Protein AF-A0A8T5NNG5-F1 (afdb_monomer_lite)

Radius of gyration: 15.49 Å; chains: 1; bounding box: 29×34×45 Å

Secondary structure (DSSP, 8-state):
----B-TTT--B-EEETTTTEEEETTTTEEESS---TTSSS-SSS-----SSPPSB-TTT-PBPEEEGGGTEEEETTTTEE-

pLDDT: mean 70.39, std 13.46, range [39.75, 88.06]

Sequence (82 aa):
MSYCACPFCNRPMEWIPAYGQYWCHACQRYHAVPRDPVDSFIVGIGQEFTGPPPAVCQRCGAHLQFIQQYQRWYCYGCQQYA

Structure (mmCIF, N/CA/C/O backbone):
data_AF-A0A8T5NNG5-F1
#
_entry.id   AF-A0A8T5NNG5-F1
#
loop_
_atom_site.group_PDB
_atom_site.id
_atom_site.type_symbol
_atom_site.label_atom_id
_atom_site.label_alt_id
_atom_site.label_comp_id
_atom_site.label_asym_id
_at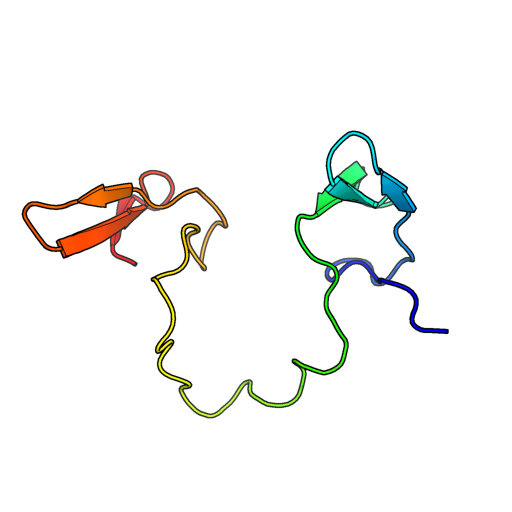om_site.label_entity_id
_atom_site.label_seq_id
_atom_site.pdbx_PDB_ins_code
_atom_site.Cartn_x
_atom_site.Cartn_y
_atom_site.Cartn_z
_atom_site.occupancy
_atom_site.B_iso_or_equiv
_atom_site.auth_seq_id
_atom_site.auth_comp_id
_atom_site.auth_asym_id
_atom_site.auth_atom_id
_atom_site.pdbx_PDB_model_num
ATOM 1 N N . MET A 1 1 ? -7.220 -10.135 -26.036 1.00 46.25 1 MET A N 1
ATOM 2 C CA . MET A 1 1 ? -6.041 -10.711 -25.353 1.00 46.25 1 MET A CA 1
ATOM 3 C C . MET A 1 1 ? -5.433 -9.615 -24.499 1.00 46.25 1 MET A C 1
ATOM 5 O O . MET A 1 1 ? -4.632 -8.835 -24.993 1.00 46.25 1 MET A O 1
ATOM 9 N N . SER A 1 2 ? -5.911 -9.478 -23.266 1.00 51.12 2 SER A N 1
ATOM 10 C CA . SER A 1 2 ? -5.480 -8.422 -22.349 1.00 51.12 2 SER A CA 1
ATOM 11 C C . SER A 1 2 ? -4.163 -8.847 -21.707 1.00 51.12 2 SER A C 1
ATOM 13 O O . SER A 1 2 ? -4.139 -9.730 -20.856 1.00 51.12 2 SER A O 1
ATOM 15 N N . TYR A 1 3 ? -3.055 -8.288 -22.180 1.00 60.31 3 TYR A N 1
ATOM 16 C CA . TYR A 1 3 ? -1.735 -8.503 -21.596 1.00 60.31 3 TYR A CA 1
ATOM 17 C C . TYR A 1 3 ? -1.604 -7.621 -20.352 1.00 60.31 3 TYR A C 1
ATOM 19 O O . TYR A 1 3 ? -1.746 -6.402 -20.417 1.00 60.31 3 TYR A O 1
ATOM 27 N N . CYS A 1 4 ? -1.342 -8.248 -19.209 1.00 63.44 4 CYS A N 1
ATOM 28 C CA . CYS A 1 4 ? -1.050 -7.555 -17.963 1.00 63.44 4 CYS A CA 1
ATOM 29 C C . CYS A 1 4 ? 0.265 -6.779 -18.122 1.00 63.44 4 CYS A C 1
ATOM 31 O O . CYS A 1 4 ? 1.348 -7.369 -18.146 1.00 63.44 4 CYS A O 1
ATOM 33 N N . ALA A 1 5 ? 0.165 -5.461 -18.285 1.00 72.00 5 ALA A N 1
ATOM 34 C CA . ALA A 1 5 ? 1.308 -4.585 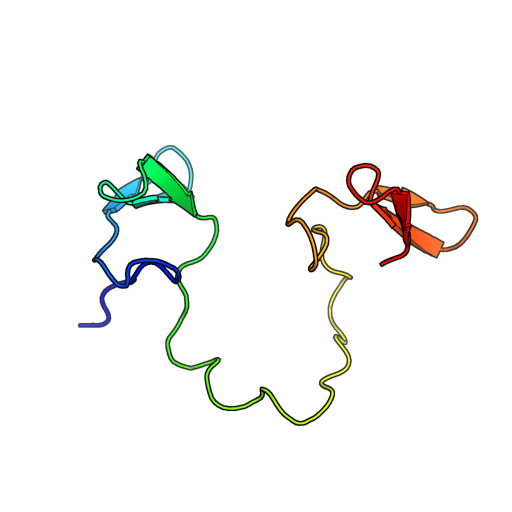-18.502 1.00 72.00 5 ALA A CA 1
ATOM 35 C C . ALA A 1 5 ? 1.764 -3.937 -17.189 1.00 72.00 5 ALA A C 1
ATOM 37 O O . ALA A 1 5 ? 0.958 -3.563 -16.334 1.00 72.00 5 ALA A O 1
ATOM 38 N N . CYS A 1 6 ? 3.079 -3.807 -17.017 1.00 72.88 6 CYS A N 1
ATOM 39 C CA . CYS A 1 6 ? 3.651 -3.155 -15.844 1.00 72.88 6 CYS A CA 1
ATOM 40 C C . CYS A 1 6 ? 3.305 -1.650 -15.826 1.00 72.88 6 CYS A C 1
ATOM 42 O O . CYS A 1 6 ? 3.528 -0.972 -16.829 1.00 72.88 6 CYS A O 1
ATOM 44 N N . PRO A 1 7 ? 2.851 -1.075 -14.696 1.00 71.19 7 PRO A N 1
ATOM 45 C CA . PRO A 1 7 ? 2.437 0.331 -14.618 1.00 71.19 7 PRO A CA 1
ATOM 46 C C . PRO A 1 7 ? 3.568 1.355 -14.791 1.00 71.19 7 PRO A C 1
ATOM 48 O O . PRO A 1 7 ? 3.287 2.535 -14.983 1.00 71.19 7 PRO A O 1
ATOM 51 N N . PHE A 1 8 ? 4.830 0.924 -14.704 1.00 69.69 8 PHE A N 1
ATOM 52 C CA . PHE A 1 8 ? 6.003 1.800 -14.799 1.00 69.69 8 PHE A CA 1
ATOM 53 C C . PHE A 1 8 ? 6.705 1.722 -16.156 1.00 69.69 8 PHE A C 1
ATOM 55 O O . PHE A 1 8 ? 7.178 2.734 -16.658 1.00 69.69 8 PHE A O 1
ATOM 62 N N . CYS A 1 9 ? 6.789 0.529 -16.751 1.00 80.00 9 CYS A N 1
ATOM 63 C CA . CYS A 1 9 ? 7.528 0.307 -18.000 1.00 80.00 9 CYS A CA 1
ATOM 64 C C . CYS A 1 9 ? 6.649 -0.162 -19.165 1.00 80.00 9 CYS A C 1
ATOM 66 O O . CYS A 1 9 ? 7.152 -0.337 -20.272 1.00 80.00 9 CYS A O 1
ATOM 68 N N . ASN A 1 10 ? 5.356 -0.385 -18.913 1.00 75.06 10 ASN A N 1
ATOM 69 C CA . ASN A 1 10 ? 4.344 -0.816 -19.877 1.00 75.06 10 ASN A CA 1
ATOM 70 C C . ASN A 1 10 ? 4.711 -2.083 -20.675 1.00 75.06 10 ASN A C 1
ATOM 72 O O . ASN A 1 10 ? 4.211 -2.318 -21.772 1.00 75.06 10 ASN A O 1
ATOM 76 N N . ARG A 1 11 ? 5.615 -2.906 -20.131 1.00 80.69 11 ARG A N 1
ATOM 77 C CA . ARG A 1 11 ? 6.017 -4.187 -20.716 1.00 80.69 11 ARG A CA 1
ATOM 78 C C . ARG A 1 11 ? 5.133 -5.323 -20.203 1.00 80.69 11 ARG A C 1
ATOM 80 O O . ARG A 1 11 ? 4.644 -5.228 -19.072 1.00 80.69 11 ARG A O 1
ATOM 87 N N . PRO A 1 12 ? 4.957 -6.392 -20.999 1.00 80.06 12 PRO A N 1
ATOM 88 C CA . PRO A 1 12 ? 4.224 -7.572 -20.560 1.00 80.06 12 PRO A CA 1
ATOM 89 C C . PRO A 1 12 ? 4.928 -8.224 -19.365 1.00 80.06 12 PRO A C 1
ATOM 91 O O . PRO A 1 12 ? 6.161 -8.262 -19.303 1.00 80.06 12 PRO A O 1
ATOM 94 N N . MET A 1 13 ? 4.135 -8.702 -18.410 1.00 79.88 13 MET A N 1
ATOM 95 C CA . MET A 1 13 ? 4.610 -9.411 -17.221 1.00 79.88 13 MET A CA 1
ATOM 96 C C . MET A 1 13 ? 4.242 -10.894 -17.281 1.00 79.88 13 MET A C 1
ATOM 98 O O . MET A 1 13 ? 3.213 -11.257 -17.847 1.00 79.88 13 MET A O 1
ATOM 102 N N . GLU A 1 14 ? 5.079 -11.727 -16.666 1.00 84.81 14 GLU A N 1
ATOM 103 C CA . GLU A 1 14 ? 4.862 -13.170 -16.519 1.00 84.81 14 GLU A CA 1
ATOM 104 C C . GLU A 1 14 ? 4.104 -13.437 -15.212 1.00 84.81 14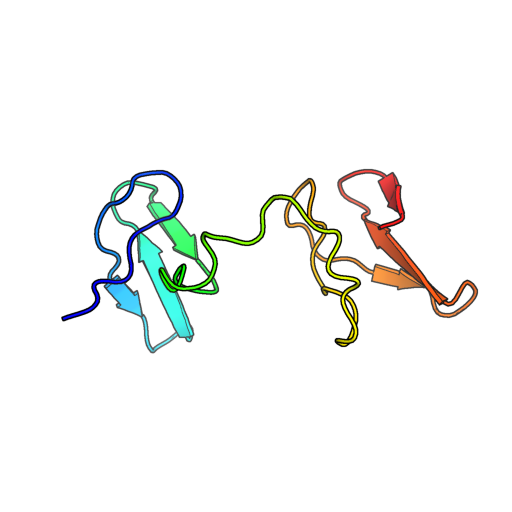 GLU A C 1
ATOM 106 O O . GLU A 1 14 ? 4.406 -12.830 -14.181 1.00 84.81 14 GLU A O 1
ATOM 111 N N . TRP A 1 15 ? 3.128 -14.343 -15.229 1.00 83.38 15 TRP A N 1
ATOM 112 C CA . TRP A 1 15 ? 2.444 -14.778 -14.011 1.00 83.38 15 TRP A CA 1
ATOM 113 C C . TRP A 1 15 ? 3.215 -15.908 -13.333 1.00 83.38 15 TRP A C 1
ATOM 115 O O . TRP A 1 15 ? 3.500 -16.927 -13.960 1.00 83.38 15 TRP A O 1
ATOM 125 N N . ILE A 1 16 ? 3.500 -15.766 -12.036 1.00 86.19 16 ILE A N 1
ATOM 126 C CA . ILE A 1 16 ? 4.171 -16.807 -11.257 1.00 86.19 16 ILE A CA 1
ATOM 127 C C . ILE A 1 16 ? 3.166 -17.447 -10.290 1.00 86.19 16 ILE A C 1
ATOM 129 O O . ILE A 1 16 ? 2.892 -16.890 -9.220 1.00 86.19 16 ILE A O 1
ATOM 133 N N . PRO A 1 17 ? 2.635 -18.642 -10.620 1.00 75.75 17 PRO A N 1
ATOM 134 C CA . PRO A 1 17 ? 1.583 -19.284 -9.835 1.00 75.75 17 PRO A CA 1
ATOM 135 C C . PRO A 1 17 ? 2.055 -19.715 -8.443 1.00 75.75 17 PRO A C 1
ATOM 137 O O . PRO A 1 17 ? 1.246 -19.772 -7.526 1.00 75.75 17 PRO A O 1
ATOM 140 N N . ALA A 1 18 ? 3.359 -19.954 -8.259 1.00 75.69 18 ALA A N 1
ATOM 141 C CA . ALA A 1 18 ? 3.934 -20.328 -6.966 1.00 75.69 18 ALA A CA 1
ATOM 142 C C . ALA A 1 18 ? 3.753 -19.247 -5.884 1.00 75.69 18 ALA A C 1
ATOM 144 O O . ALA A 1 18 ? 3.668 -19.569 -4.703 1.00 75.69 18 ALA A O 1
ATOM 145 N N . TYR A 1 19 ? 3.680 -17.975 -6.289 1.00 71.00 19 TYR A N 1
ATOM 146 C CA . TYR A 1 19 ? 3.610 -16.829 -5.377 1.00 71.00 19 TYR A CA 1
ATOM 147 C C . TYR A 1 19 ? 2.355 -15.978 -5.572 1.00 71.00 19 TYR A C 1
ATOM 149 O O . TYR A 1 19 ? 2.190 -14.983 -4.867 1.00 71.00 19 TYR A O 1
ATOM 157 N N . GLY A 1 20 ? 1.499 -16.343 -6.533 1.00 72.75 20 GLY A N 1
ATOM 158 C CA . GLY A 1 20 ? 0.306 -15.578 -6.881 1.00 72.75 20 GLY A CA 1
ATOM 159 C C . GLY A 1 20 ? 0.618 -14.139 -7.303 1.00 72.75 20 GLY A C 1
ATOM 160 O O . GLY A 1 20 ? -0.136 -13.232 -6.965 1.00 72.75 20 GLY A O 1
ATOM 161 N N . GLN A 1 21 ? 1.752 -13.906 -7.972 1.00 81.62 21 GLN A N 1
ATOM 162 C CA . GLN A 1 21 ? 2.247 -12.563 -8.294 1.00 81.62 21 GLN A CA 1
ATOM 163 C C . GLN A 1 21 ? 2.764 -12.474 -9.732 1.00 81.62 21 GLN A C 1
ATOM 165 O O . GLN A 1 21 ? 3.251 -13.456 -10.295 1.00 81.62 21 GLN A O 1
ATOM 170 N N . TYR A 1 22 ? 2.699 -11.271 -10.308 1.00 81.69 22 TYR A N 1
ATOM 171 C CA . TYR A 1 22 ? 3.258 -10.974 -11.628 1.00 81.69 22 TYR A CA 1
ATOM 172 C C . TYR A 1 22 ? 4.711 -10.523 -11.505 1.00 81.69 22 TYR A C 1
ATOM 174 O O . TYR A 1 22 ? 5.028 -9.667 -10.679 1.00 81.69 22 TYR A O 1
ATOM 182 N N . TRP A 1 23 ? 5.593 -11.051 -12.348 1.00 84.12 23 TRP A N 1
ATOM 183 C CA . TRP A 1 23 ? 6.995 -10.656 -12.417 1.00 84.12 23 TRP A CA 1
ATOM 184 C C . TRP A 1 23 ? 7.291 -9.876 -13.689 1.00 84.12 23 TRP A C 1
ATOM 186 O O . TRP A 1 23 ? 6.984 -10.297 -14.807 1.00 84.12 23 TRP A O 1
ATOM 196 N N . CYS A 1 24 ? 7.932 -8.724 -13.515 1.00 86.81 24 CYS A N 1
ATOM 197 C CA . CYS A 1 24 ? 8.421 -7.921 -14.621 1.00 86.81 24 CYS A CA 1
ATOM 198 C C . CYS A 1 24 ? 9.932 -8.120 -14.788 1.00 86.81 24 CYS A C 1
ATOM 200 O O . CYS A 1 24 ? 10.707 -7.674 -13.946 1.00 86.81 24 CYS A O 1
ATOM 202 N N . HIS A 1 25 ? 10.376 -8.697 -15.908 1.00 84.81 25 HIS A N 1
ATOM 203 C CA . HIS A 1 25 ? 11.809 -8.883 -16.194 1.00 84.81 25 HIS A CA 1
ATOM 204 C C . HIS A 1 25 ? 12.572 -7.573 -16.436 1.00 84.81 25 HIS A C 1
ATOM 206 O O . HIS A 1 25 ? 13.772 -7.510 -16.189 1.00 84.81 25 HIS A O 1
ATOM 212 N N . ALA A 1 26 ? 11.889 -6.524 -16.904 1.00 84.12 26 ALA A N 1
ATOM 213 C CA . ALA A 1 26 ? 12.513 -5.225 -17.153 1.00 84.12 26 ALA A CA 1
ATOM 214 C C . ALA A 1 26 ? 12.743 -4.430 -15.861 1.00 84.12 26 ALA A C 1
ATOM 216 O O . ALA A 1 26 ? 13.744 -3.734 -15.739 1.00 84.12 26 ALA A O 1
ATOM 217 N N . CYS A 1 27 ? 11.821 -4.545 -14.900 1.00 81.88 27 CYS A N 1
ATOM 218 C CA . CYS A 1 27 ? 11.918 -3.877 -13.601 1.00 81.88 27 CYS A CA 1
ATOM 219 C C . CYS A 1 27 ? 12.493 -4.781 -12.497 1.00 81.88 27 CYS A C 1
ATOM 221 O O . CYS A 1 27 ? 12.713 -4.292 -11.394 1.00 81.88 27 CYS A O 1
ATOM 223 N N . GLN A 1 28 ? 12.697 -6.075 -12.783 1.00 87.38 28 GLN A N 1
ATOM 224 C CA . GLN A 1 28 ? 13.164 -7.117 -11.856 1.00 87.38 28 GLN A CA 1
ATOM 225 C C . GLN A 1 28 ? 12.433 -7.089 -10.503 1.00 87.38 28 GLN A C 1
ATOM 227 O O . GLN A 1 28 ? 13.044 -7.143 -9.436 1.00 87.38 28 GLN A O 1
ATOM 232 N N . ARG A 1 29 ? 11.104 -6.952 -10.547 1.00 80.19 29 ARG A N 1
ATOM 233 C CA . ARG A 1 29 ? 10.264 -6.779 -9.357 1.00 80.19 29 ARG A CA 1
ATOM 234 C C . ARG A 1 29 ? 8.920 -7.487 -9.517 1.00 80.19 29 ARG A C 1
ATOM 236 O O . ARG A 1 29 ? 8.387 -7.579 -10.625 1.00 80.19 29 ARG A O 1
ATOM 243 N N . TYR A 1 30 ? 8.386 -7.958 -8.391 1.00 76.50 30 TYR A N 1
ATOM 244 C CA . TYR A 1 30 ? 7.049 -8.541 -8.285 1.00 76.50 30 TYR A CA 1
ATOM 245 C C . TYR A 1 30 ? 5.969 -7.465 -8.108 1.00 76.50 30 TYR A C 1
ATOM 247 O O . TYR A 1 30 ? 6.185 -6.457 -7.429 1.00 76.50 30 TYR A O 1
ATOM 255 N N . HIS A 1 31 ? 4.793 -7.709 -8.683 1.00 71.31 31 HIS A N 1
ATOM 256 C CA . HIS A 1 31 ? 3.602 -6.871 -8.585 1.00 71.31 31 HIS A CA 1
ATOM 257 C C . HIS A 1 31 ? 2.400 -7.709 -8.122 1.00 71.31 31 HIS A C 1
ATOM 259 O O . HIS A 1 31 ? 2.153 -8.798 -8.643 1.00 71.31 31 HIS A O 1
ATOM 265 N N . ALA A 1 32 ? 1.656 -7.184 -7.141 1.00 61.22 32 ALA A N 1
ATOM 266 C CA . ALA A 1 32 ? 0.534 -7.878 -6.501 1.00 61.22 32 ALA A CA 1
ATOM 267 C C . ALA A 1 32 ? -0.761 -7.869 -7.332 1.00 61.22 32 ALA A C 1
ATOM 269 O O . ALA A 1 32 ? -1.604 -8.738 -7.148 1.00 61.22 32 ALA A O 1
ATOM 270 N N . VAL A 1 33 ? -0.915 -6.914 -8.253 1.00 56.09 33 VAL A N 1
ATOM 271 C CA . VAL A 1 33 ? -2.060 -6.830 -9.168 1.00 56.09 33 VAL A CA 1
ATOM 272 C C . VAL A 1 33 ? -1.598 -6.318 -10.536 1.00 56.09 33 VAL A C 1
ATOM 274 O O . VAL A 1 33 ? -0.752 -5.416 -10.594 1.00 56.09 33 VAL A O 1
ATOM 277 N N . PRO A 1 34 ? -2.114 -6.871 -11.643 1.00 56.72 34 PRO A N 1
ATOM 278 C CA . PRO A 1 34 ? -2.011 -6.211 -12.931 1.00 56.72 34 PRO A CA 1
ATOM 279 C C . PRO A 1 34 ? -2.872 -4.942 -12.883 1.00 56.72 34 PRO A C 1
ATOM 281 O O . PRO A 1 34 ? -3.902 -4.916 -12.214 1.00 56.72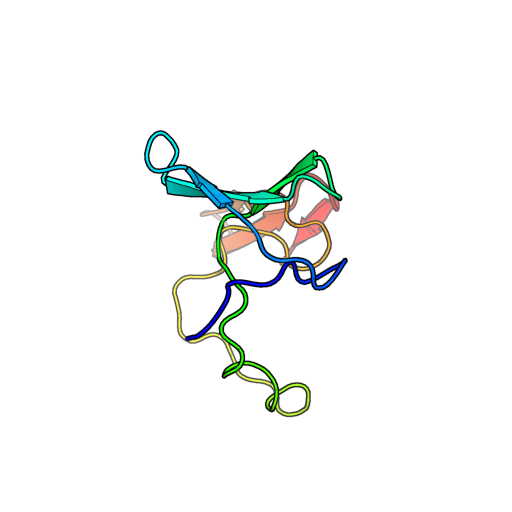 34 PRO A O 1
ATOM 284 N N . ARG A 1 35 ? -2.465 -3.863 -13.563 1.00 52.31 35 ARG A N 1
ATOM 285 C CA . ARG A 1 35 ? -3.425 -2.786 -13.828 1.00 52.31 35 ARG A CA 1
ATOM 286 C C . ARG A 1 35 ? -4.416 -3.330 -14.842 1.00 52.31 35 ARG A C 1
ATOM 288 O O . ARG A 1 35 ? -4.062 -3.467 -16.012 1.00 52.31 35 ARG A O 1
ATOM 295 N N . ASP A 1 36 ? -5.631 -3.636 -14.417 1.00 48.69 36 ASP A N 1
ATOM 296 C CA . ASP A 1 36 ? -6.719 -3.730 -15.373 1.00 48.69 36 ASP A CA 1
ATOM 297 C C . ASP A 1 36 ? -6.867 -2.356 -16.055 1.00 48.69 36 ASP A C 1
ATOM 299 O O . ASP A 1 36 ? -6.949 -1.334 -15.366 1.00 48.69 36 ASP A O 1
ATOM 303 N N . PRO A 1 37 ? -6.906 -2.281 -17.397 1.00 48.72 37 PRO A N 1
ATOM 304 C CA . PRO A 1 37 ? -7.051 -1.016 -18.121 1.00 48.72 37 PRO A CA 1
ATOM 305 C C . PRO A 1 37 ? -8.425 -0.343 -17.925 1.00 48.72 37 PRO A C 1
ATOM 307 O O . PRO A 1 37 ? -8.709 0.652 -18.586 1.00 48.72 37 PRO A O 1
ATOM 310 N N . VAL A 1 38 ? -9.282 -0.861 -17.036 1.00 49.41 38 VAL A N 1
ATOM 311 C CA . VAL A 1 38 ? -10.587 -0.264 -16.712 1.00 49.41 38 VAL A CA 1
ATOM 312 C C . VAL A 1 38 ? -10.537 0.736 -15.555 1.00 49.41 38 VAL A C 1
ATOM 314 O O . VAL A 1 38 ? -11.498 1.477 -15.384 1.00 49.41 38 VAL A O 1
ATOM 317 N N . ASP A 1 39 ? -9.422 0.850 -14.825 1.00 51.69 39 ASP A N 1
ATOM 318 C CA . ASP A 1 39 ? -9.241 1.908 -13.817 1.00 51.69 39 ASP A CA 1
ATOM 319 C C . ASP A 1 39 ? -8.371 3.043 -14.380 1.00 51.69 39 ASP A C 1
ATOM 321 O O . ASP A 1 39 ? -7.249 3.317 -13.958 1.00 51.69 39 ASP A O 1
ATOM 325 N N . SER A 1 40 ? -8.821 3.636 -15.485 1.00 55.81 40 SER A N 1
ATOM 326 C CA . SER A 1 40 ? -8.118 4.746 -16.146 1.00 55.81 40 SER A CA 1
ATOM 327 C C . SER A 1 40 ? -9.044 5.881 -16.571 1.00 55.81 40 SER A C 1
ATOM 329 O O . SER A 1 40 ? -8.690 6.662 -17.449 1.00 55.81 40 SER A O 1
ATOM 331 N N . PHE A 1 41 ? -10.202 6.037 -15.918 1.00 48.22 41 PHE A N 1
ATOM 332 C CA . PHE A 1 41 ? -11.010 7.249 -16.102 1.00 48.22 41 PHE A CA 1
ATOM 333 C C . PHE A 1 41 ? -11.611 7.868 -14.836 1.00 48.22 41 PHE A C 1
ATOM 335 O O . PHE A 1 41 ? -12.489 8.714 -14.944 1.00 48.22 41 PHE A O 1
ATOM 342 N N . ILE A 1 42 ? -11.116 7.535 -13.639 1.00 52.94 42 ILE A N 1
ATOM 343 C CA . ILE A 1 42 ? -11.468 8.277 -12.417 1.00 52.94 42 ILE A CA 1
ATOM 344 C C . ILE A 1 42 ? -10.192 8.696 -11.677 1.00 52.94 42 ILE A C 1
ATOM 346 O O . ILE A 1 42 ? -9.924 8.320 -10.545 1.00 52.94 42 ILE A O 1
ATOM 350 N N . VAL A 1 43 ? -9.380 9.529 -12.327 1.00 51.84 43 VAL A N 1
ATOM 351 C CA .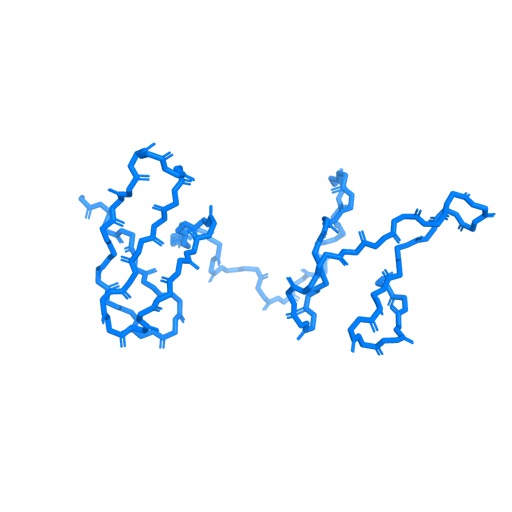 VAL A 1 43 ? -8.489 10.447 -11.606 1.00 51.84 43 VAL A CA 1
ATOM 352 C C . VAL A 1 43 ? -9.110 11.826 -11.761 1.00 51.84 43 VAL A C 1
ATOM 354 O O . VAL A 1 43 ? -8.807 12.551 -12.703 1.00 51.84 43 VAL A O 1
ATOM 357 N N . GLY A 1 44 ? -10.068 12.149 -10.890 1.00 48.12 44 GLY A N 1
ATOM 358 C CA . GLY A 1 44 ? -10.718 13.462 -10.919 1.00 48.12 44 GLY A CA 1
ATOM 359 C C . GLY A 1 44 ? -12.003 13.630 -10.110 1.00 48.12 44 GLY A C 1
ATOM 360 O O . GLY A 1 44 ? -12.411 14.767 -9.904 1.00 48.12 44 GLY A O 1
ATOM 361 N N . ILE A 1 45 ? -12.627 12.561 -9.609 1.00 53.22 45 ILE A N 1
ATOM 362 C CA . ILE A 1 45 ? -13.680 12.675 -8.590 1.00 53.22 45 ILE A CA 1
ATOM 363 C C . ILE A 1 45 ? -13.285 11.814 -7.396 1.00 53.22 45 ILE A C 1
ATOM 365 O O . ILE A 1 45 ? -12.875 10.669 -7.568 1.00 53.22 45 ILE A O 1
ATOM 369 N N . GLY A 1 46 ? -13.316 12.395 -6.198 1.00 52.47 46 GLY A N 1
ATOM 370 C CA . GLY A 1 46 ? -12.933 11.720 -4.964 1.00 52.47 46 GLY A CA 1
ATOM 371 C C . GLY A 1 46 ? -13.840 10.528 -4.691 1.00 52.47 46 GLY A C 1
ATOM 372 O O . GLY A 1 46 ? -14.883 10.683 -4.066 1.00 52.47 46 GLY A O 1
ATOM 373 N N . GLN A 1 47 ? -13.449 9.342 -5.155 1.00 53.88 47 GLN A N 1
ATOM 374 C CA . GLN A 1 47 ? -14.082 8.106 -4.725 1.00 53.88 47 GLN A CA 1
ATOM 375 C C . GLN A 1 47 ? -13.536 7.745 -3.349 1.00 53.88 47 GLN A C 1
ATOM 377 O O . GLN A 1 47 ? -12.460 7.176 -3.180 1.00 53.88 47 GLN A O 1
ATOM 382 N N . GLU A 1 48 ? -14.311 8.157 -2.357 1.00 49.47 48 GLU A N 1
ATOM 383 C CA . GLU A 1 48 ? -14.331 7.617 -1.011 1.00 49.47 48 GLU A CA 1
ATOM 384 C C . GLU A 1 48 ? -14.356 6.081 -1.057 1.00 49.47 48 GLU A C 1
ATOM 386 O O . GLU A 1 48 ? -15.331 5.447 -1.463 1.00 49.47 48 GLU A O 1
ATOM 391 N N . PHE A 1 49 ? -13.231 5.484 -0.660 1.00 49.53 49 PHE A N 1
ATOM 392 C CA . PHE A 1 49 ? -13.062 4.047 -0.500 1.00 49.53 49 PHE A CA 1
ATOM 393 C C . PHE A 1 49 ? -14.049 3.531 0.554 1.00 49.53 49 PHE A C 1
ATOM 395 O O . PHE A 1 49 ? -13.761 3.536 1.746 1.00 49.53 49 PHE A O 1
ATOM 402 N N . THR A 1 50 ? -15.209 3.041 0.123 1.00 39.75 50 THR A N 1
ATOM 403 C CA . THR A 1 50 ? -16.169 2.314 0.975 1.00 39.75 50 THR A CA 1
ATOM 404 C C . THR A 1 50 ? -15.786 0.834 1.152 1.00 39.75 50 THR A C 1
ATOM 406 O O . THR A 1 50 ? -16.615 0.004 1.517 1.00 39.75 50 THR A O 1
ATOM 409 N N . GLY A 1 51 ? -14.523 0.483 0.885 1.00 51.56 51 GLY A N 1
ATOM 410 C CA . GLY A 1 51 ? -13.949 -0.839 1.133 1.00 51.56 51 GLY A CA 1
ATOM 411 C C . GLY A 1 51 ? -13.116 -0.867 2.419 1.00 51.56 51 GLY A C 1
ATOM 412 O O . GLY A 1 51 ? -12.729 0.195 2.915 1.00 51.56 51 GLY A O 1
ATOM 413 N N . PRO A 1 52 ? -12.814 -2.059 2.970 1.00 52.91 52 PRO A N 1
ATOM 414 C CA . PRO A 1 52 ? -11.889 -2.169 4.086 1.00 52.91 52 PRO A CA 1
ATOM 415 C C . PRO A 1 52 ? -10.585 -1.438 3.722 1.00 52.91 52 PRO A C 1
ATOM 417 O O . PRO A 1 52 ? -10.061 -1.641 2.623 1.00 52.91 52 PRO A O 1
ATOM 420 N N . PRO A 1 53 ? -10.114 -0.531 4.590 1.00 56.50 53 PRO A N 1
ATOM 421 C CA . PRO A 1 53 ? -9.061 0.422 4.270 1.00 56.50 53 PRO A CA 1
ATOM 422 C C . PRO A 1 53 ? -7.810 -0.273 3.725 1.00 56.50 53 PRO A C 1
ATOM 424 O O . PRO A 1 53 ? -7.480 -1.381 4.163 1.00 56.50 53 PRO A O 1
ATOM 427 N N . PRO A 1 54 ? -7.124 0.354 2.753 1.00 61.09 54 PRO A N 1
ATOM 428 C CA . PRO A 1 54 ? -6.010 -0.273 2.069 1.00 61.09 54 PRO A CA 1
ATOM 429 C C . PRO A 1 54 ? -4.960 -0.670 3.102 1.00 61.09 54 PRO A C 1
ATOM 431 O O . PRO A 1 54 ? -4.486 0.160 3.869 1.00 61.09 54 PRO A O 1
ATOM 434 N N . ALA A 1 55 ? -4.556 -1.940 3.099 1.00 67.50 55 ALA A N 1
ATOM 435 C CA . ALA A 1 55 ? -3.483 -2.440 3.960 1.00 67.50 55 ALA A CA 1
ATOM 436 C C . ALA A 1 55 ? -2.107 -1.840 3.598 1.00 67.50 55 ALA A C 1
ATOM 438 O O . ALA A 1 55 ? -1.090 -2.217 4.173 1.00 67.50 55 ALA A O 1
ATOM 439 N N . VAL A 1 56 ? -2.052 -0.919 2.628 1.00 75.06 56 VAL A N 1
ATOM 440 C CA . VAL A 1 56 ? -0.836 -0.331 2.072 1.00 75.06 56 VAL A CA 1
ATOM 441 C C . VAL A 1 56 ? -0.962 1.183 1.920 1.00 75.06 56 VAL A C 1
ATOM 443 O O . VAL A 1 56 ? -1.992 1.712 1.507 1.00 75.06 56 VAL A O 1
ATOM 446 N N . CYS A 1 57 ? 0.108 1.899 2.244 1.00 76.19 57 CYS A N 1
ATOM 447 C CA . CYS A 1 57 ? 0.172 3.346 2.139 1.00 76.19 57 CYS A CA 1
ATOM 448 C C . CYS A 1 57 ? 0.212 3.767 0.668 1.00 76.19 57 CYS A C 1
ATOM 450 O O . CYS A 1 57 ? 1.075 3.319 -0.080 1.00 76.19 57 CYS A O 1
ATOM 452 N N . GLN A 1 58 ? -0.649 4.694 0.250 1.00 72.44 58 GLN A N 1
ATOM 453 C CA . GLN A 1 58 ? -0.663 5.177 -1.138 1.00 72.44 58 GLN A CA 1
ATOM 454 C C . GLN A 1 58 ? 0.580 5.997 -1.521 1.00 72.44 58 GLN A C 1
ATOM 456 O O . GLN A 1 58 ? 0.889 6.130 -2.701 1.00 72.44 58 GLN A O 1
ATOM 461 N N . ARG A 1 59 ? 1.317 6.537 -0.538 1.00 70.94 59 ARG A N 1
ATOM 462 C CA . ARG A 1 59 ? 2.526 7.338 -0.790 1.00 70.94 59 ARG A CA 1
ATOM 463 C C . ARG A 1 59 ? 3.775 6.492 -1.012 1.00 70.94 59 ARG A C 1
ATOM 465 O O . ARG A 1 59 ? 4.607 6.853 -1.835 1.00 70.94 59 ARG A O 1
ATOM 472 N N . CYS A 1 60 ? 3.930 5.405 -0.259 1.00 76.81 60 CYS A N 1
ATOM 473 C CA . CYS A 1 60 ? 5.153 4.593 -0.276 1.00 76.81 60 CYS A CA 1
ATOM 474 C C . CYS A 1 60 ? 4.922 3.108 -0.580 1.00 76.81 60 CYS A C 1
ATOM 476 O O . CYS A 1 60 ? 5.886 2.370 -0.762 1.00 76.81 60 CYS A O 1
ATOM 478 N N . GLY A 1 61 ? 3.670 2.652 -0.626 1.00 70.62 61 GLY A N 1
ATOM 479 C CA . GLY A 1 61 ? 3.304 1.248 -0.816 1.00 70.62 61 GLY A CA 1
ATOM 480 C C . GLY A 1 61 ? 3.616 0.340 0.378 1.00 70.62 61 GLY A C 1
ATOM 481 O O . GLY A 1 61 ? 3.456 -0.871 0.262 1.00 70.62 61 GLY A O 1
ATOM 482 N N . ALA A 1 62 ? 4.082 0.885 1.509 1.00 75.69 62 ALA A N 1
ATOM 483 C CA . ALA A 1 62 ? 4.399 0.104 2.704 1.00 75.69 62 ALA A CA 1
ATOM 484 C C . ALA A 1 62 ? 3.132 -0.361 3.429 1.00 75.69 62 ALA A C 1
ATOM 486 O O . ALA A 1 62 ? 2.104 0.312 3.363 1.00 75.69 62 ALA A O 1
ATOM 487 N N . HIS A 1 63 ? 3.221 -1.476 4.157 1.00 78.19 63 HIS A N 1
ATOM 488 C CA . HIS A 1 63 ? 2.092 -2.000 4.923 1.00 78.19 63 HIS A CA 1
ATOM 489 C C . HIS A 1 63 ? 1.671 -0.998 6.009 1.00 78.19 63 HIS A C 1
ATOM 491 O O . HIS A 1 63 ? 2.508 -0.507 6.772 1.00 78.19 63 HIS A O 1
ATOM 497 N N . LEU A 1 64 ? 0.381 -0.674 6.061 1.00 84.44 64 LEU A N 1
ATOM 498 C CA . LEU A 1 64 ? -0.187 0.195 7.084 1.00 84.44 64 LEU A CA 1
ATOM 499 C C . LEU A 1 64 ? -0.538 -0.632 8.319 1.00 84.44 64 LEU A C 1
ATOM 501 O O . LEU A 1 64 ? -1.160 -1.686 8.220 1.00 84.44 64 LEU A O 1
ATOM 505 N N . GLN A 1 65 ? -0.184 -0.132 9.498 1.00 81.44 65 GLN A N 1
ATOM 506 C CA . GLN A 1 65 ? -0.584 -0.745 10.757 1.00 81.44 65 GLN A CA 1
ATOM 507 C C . GLN A 1 65 ? -1.892 -0.114 11.226 1.00 81.44 65 GLN A C 1
ATOM 509 O O . GLN A 1 65 ? -1.967 1.104 11.405 1.00 81.44 65 GLN A O 1
ATOM 514 N N . PHE A 1 66 ? -2.917 -0.932 11.457 1.00 81.75 66 PHE A N 1
ATOM 515 C CA . PHE A 1 66 ? -4.140 -0.445 12.080 1.00 81.75 66 PHE A CA 1
ATOM 516 C C . PHE A 1 66 ? -3.925 -0.251 13.577 1.00 81.75 66 PHE A C 1
ATOM 518 O O . PHE A 1 66 ? -3.682 -1.205 14.318 1.00 81.75 66 PHE A O 1
ATOM 525 N N . ILE A 1 67 ? -4.037 0.992 14.028 1.00 85.56 67 ILE A N 1
ATOM 526 C CA . ILE A 1 67 ? -3.968 1.330 15.438 1.00 85.56 67 ILE A CA 1
ATOM 527 C C . ILE A 1 67 ? -5.393 1.319 15.988 1.00 85.56 67 ILE A C 1
ATOM 529 O O . ILE A 1 67 ? -6.131 2.297 15.856 1.00 85.56 67 ILE A O 1
ATOM 533 N N . GLN A 1 68 ? -5.763 0.212 16.636 1.00 80.12 68 GLN A N 1
ATOM 534 C CA . GLN A 1 68 ? -7.110 -0.008 17.176 1.00 80.12 68 GLN A CA 1
ATOM 535 C C . GLN A 1 68 ? -7.563 1.108 18.126 1.00 80.12 68 GLN A C 1
ATOM 537 O O . GLN A 1 68 ? -8.708 1.537 18.047 1.00 80.12 68 GLN A O 1
ATOM 542 N N . GLN A 1 69 ? -6.655 1.628 18.959 1.00 81.31 69 GLN A N 1
ATOM 543 C CA . GLN A 1 69 ? -6.971 2.652 19.963 1.00 81.31 69 GLN A CA 1
ATOM 544 C C . GLN A 1 69 ? -7.500 3.968 19.360 1.00 81.31 69 GLN A C 1
ATOM 546 O O . GLN A 1 69 ? -8.260 4.680 20.005 1.00 81.31 69 GLN A O 1
ATOM 551 N N . TYR A 1 70 ? -7.109 4.280 18.121 1.00 82.94 70 TYR A N 1
ATOM 552 C CA . TYR A 1 70 ? -7.525 5.490 17.405 1.00 82.94 70 TYR A CA 1
ATOM 553 C C . TYR A 1 70 ? -8.361 5.175 16.165 1.00 82.94 70 TYR A C 1
ATOM 555 O O . TYR A 1 70 ? -8.750 6.097 15.455 1.00 82.94 70 TYR A O 1
ATOM 563 N N . GLN A 1 71 ? -8.586 3.887 15.882 1.00 79.81 71 GLN A N 1
ATOM 564 C CA . GLN A 1 71 ? -9.200 3.377 14.656 1.00 79.81 71 GLN A CA 1
ATOM 565 C C . GLN A 1 71 ? -8.612 4.017 13.384 1.00 79.81 71 GLN A C 1
ATOM 567 O O . GLN A 1 71 ? -9.329 4.345 12.441 1.00 79.81 71 GLN A O 1
ATOM 572 N N . ARG A 1 72 ? -7.287 4.216 13.365 1.00 82.25 72 ARG A N 1
ATOM 573 C CA . ARG A 1 72 ? -6.552 4.883 12.277 1.00 82.25 72 ARG A CA 1
ATOM 574 C C . ARG A 1 72 ? -5.430 4.005 11.744 1.00 82.25 72 ARG A C 1
ATOM 576 O O . ARG A 1 72 ? -4.837 3.225 12.487 1.00 82.25 72 ARG A O 1
ATOM 583 N N . TRP A 1 73 ? -5.113 4.171 10.466 1.00 79.69 73 TRP A N 1
ATOM 584 C CA . TRP A 1 73 ? -4.005 3.484 9.808 1.00 79.69 73 TRP A CA 1
ATOM 585 C C . TRP A 1 73 ? -2.750 4.338 9.884 1.00 79.69 73 TRP A C 1
ATOM 587 O O . TRP A 1 73 ? -2.775 5.515 9.535 1.00 79.69 73 TRP A O 1
ATOM 597 N N . TYR A 1 74 ? -1.656 3.751 10.357 1.00 83.69 74 TYR A N 1
ATOM 598 C CA . TYR A 1 74 ? -0.374 4.429 10.477 1.00 83.69 74 TYR A CA 1
ATOM 599 C C . TYR A 1 74 ? 0.679 3.767 9.603 1.00 83.69 74 TYR A C 1
ATOM 601 O O . TYR A 1 74 ? 0.874 2.550 9.622 1.00 83.69 74 TYR A O 1
ATOM 609 N N . CYS A 1 75 ? 1.383 4.592 8.838 1.00 88.06 75 CYS A N 1
ATOM 610 C CA . CYS A 1 75 ? 2.500 4.169 8.022 1.00 88.06 75 CYS A CA 1
ATOM 611 C C . CYS A 1 75 ? 3.808 4.448 8.759 1.00 88.06 75 CYS A C 1
ATOM 613 O O . CYS A 1 75 ? 4.241 5.597 8.829 1.00 88.06 75 CYS A O 1
ATOM 615 N N . TYR A 1 76 ? 4.511 3.402 9.191 1.00 85.12 76 TYR A N 1
ATOM 616 C CA . TYR A 1 76 ? 5.843 3.550 9.791 1.00 85.12 76 TYR A CA 1
ATOM 617 C C . TYR A 1 76 ? 6.905 4.042 8.801 1.00 85.12 76 TYR A C 1
ATOM 619 O O . TYR A 1 76 ? 7.808 4.771 9.193 1.00 85.12 76 TYR A O 1
ATOM 627 N N . GLY A 1 77 ? 6.775 3.709 7.511 1.00 81.81 77 GLY A N 1
ATOM 628 C CA . GLY A 1 77 ? 7.712 4.175 6.480 1.00 81.81 77 GLY A CA 1
ATOM 629 C C . GLY A 1 77 ? 7.650 5.685 6.223 1.00 81.81 77 GLY A C 1
ATOM 630 O O . GLY A 1 77 ? 8.679 6.320 6.023 1.00 81.81 77 GLY A O 1
ATOM 631 N N . CYS A 1 78 ? 6.451 6.274 6.253 1.00 83.56 78 CYS A N 1
ATOM 632 C CA . CYS A 1 78 ? 6.247 7.713 6.057 1.00 83.56 78 CYS A CA 1
ATOM 633 C C . CYS A 1 78 ? 6.092 8.490 7.369 1.00 83.56 78 CYS A C 1
ATOM 635 O O . CYS A 1 78 ? 5.963 9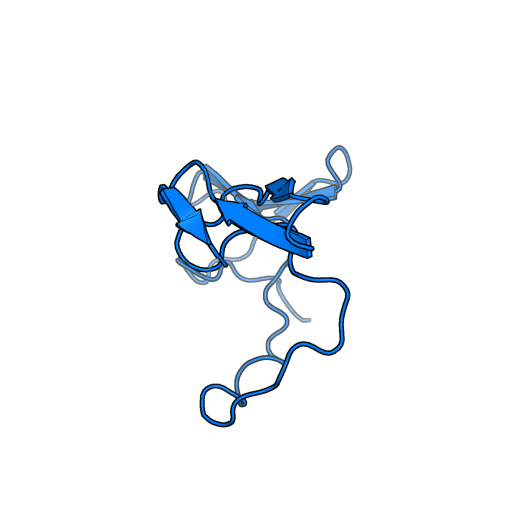.711 7.318 1.00 83.56 78 CYS A O 1
ATOM 637 N N . GLN A 1 79 ? 6.055 7.788 8.507 1.00 86.62 79 GLN A N 1
ATOM 638 C CA . GLN A 1 79 ? 5.724 8.313 9.835 1.00 86.62 79 GLN A CA 1
ATOM 639 C C . GLN A 1 79 ? 4.434 9.150 9.860 1.00 86.62 79 GLN A C 1
ATOM 641 O O . GLN A 1 79 ? 4.322 10.145 10.574 1.00 86.62 79 GLN A O 1
ATOM 646 N N . GLN A 1 80 ? 3.450 8.749 9.056 1.00 79.38 80 GLN A N 1
ATOM 647 C CA . GLN A 1 80 ? 2.224 9.502 8.800 1.00 79.38 80 GLN A CA 1
ATOM 648 C C . GLN A 1 80 ? 1.007 8.585 8.874 1.00 79.38 80 GLN A C 1
ATOM 650 O O . GLN A 1 80 ? 1.090 7.396 8.559 1.00 79.38 80 GLN A O 1
ATOM 655 N N . TYR A 1 81 ? -0.126 9.158 9.267 1.00 77.00 81 TYR A N 1
ATOM 656 C CA . TYR A 1 81 ? -1.419 8.490 9.167 1.00 77.00 81 TYR A CA 1
ATOM 657 C C . TYR A 1 81 ? -1.888 8.475 7.708 1.00 77.00 81 TYR A C 1
ATOM 659 O O . TYR A 1 81 ? -1.597 9.415 6.964 1.00 77.00 81 TYR A O 1
ATOM 667 N N . ALA A 1 82 ? -2.557 7.392 7.313 1.00 69.12 82 ALA A N 1
ATOM 668 C CA . ALA A 1 82 ? -3.244 7.286 6.027 1.00 69.12 82 ALA A CA 1
ATOM 669 C C . ALA A 1 82 ? -4.671 7.832 6.112 1.00 69.12 82 ALA A C 1
ATOM 671 O O . ALA A 1 82 ? -5.277 7.735 7.208 1.00 69.12 82 ALA A O 1
#

Foldseek 3Di:
DDFQADPPPRDGWDQDPVVRWTADPVVRDTDNDRPDPPPPPPPDDDPDPPDDDDLADPVPRHGWDQDPVVRWTADPVVRDTD